Protein AF-A0A832GU21-F1 (afdb_monomer_lite)

Secondary structure (DSSP, 8-state):
---HHHHHHHHHHS--SSPEEEEEEEEEETTT--EEEEEEEEETTEEEEEEEETTEEEEEEE-HHHHHHHHHHHHH----S--------SSEEEEEEEEETTEEEEEEEESSPPGGGHHHHHHHHHHHHHH--

Radius of gyration: 14.6 Å; chains: 1; bounding box: 38×32×36 Å

Sequence (133 aa):
MLNSGFHKKALDEYPKDGSSRILLLEWRESSTGEVMTLDLRKKGEIYFIVCFYLYGTKRLDMDYSDGELIENIIRNEKVAIMPQGNIGLDGCMCSILFTDGLNSAEYEWWVDPVEEWKPFGEIVEILFKYIQN

Structure (mmCIF, N/CA/C/O backbone):
data_AF-A0A832GU21-F1
#
_entry.id   AF-A0A832GU21-F1
#
loop_
_atom_site.group_PDB
_atom_site.id
_atom_site.type_symbol
_atom_site.label_atom_id
_atom_site.label_alt_id
_atom_site.label_comp_id
_atom_site.label_asym_id
_atom_site.label_entity_id
_atom_site.label_seq_id
_atom_site.pdbx_PDB_ins_code
_atom_site.Cartn_x
_atom_site.Cartn_y
_atom_site.Cartn_z
_atom_si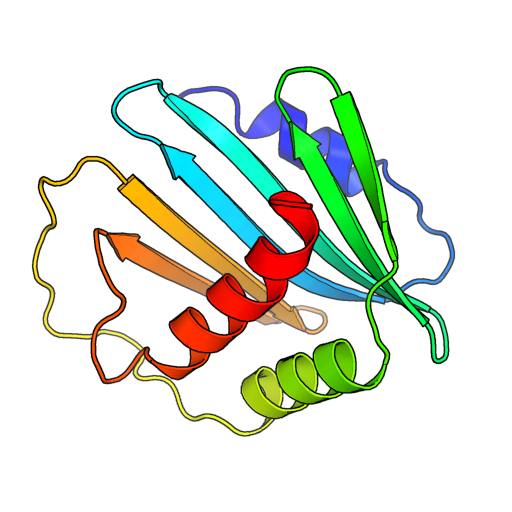te.occupancy
_atom_site.B_iso_or_equiv
_atom_site.auth_seq_id
_atom_site.auth_comp_id
_atom_site.auth_asym_id
_atom_site.auth_atom_id
_atom_site.pdbx_PDB_model_num
ATOM 1 N N . MET A 1 1 ? 23.549 -0.006 2.352 1.00 32.41 1 MET A N 1
ATOM 2 C CA . MET A 1 1 ? 22.821 -0.432 3.569 1.00 32.41 1 MET A CA 1
ATOM 3 C C . MET A 1 1 ? 22.407 0.817 4.328 1.00 32.41 1 MET A C 1
ATOM 5 O O . MET A 1 1 ? 23.230 1.368 5.044 1.00 32.41 1 MET A O 1
ATOM 9 N N . LEU A 1 2 ? 21.196 1.327 4.105 1.00 32.03 2 LEU A N 1
ATOM 10 C CA . LEU A 1 2 ? 20.729 2.579 4.710 1.00 32.03 2 LEU A CA 1
ATOM 11 C C . LEU A 1 2 ? 19.321 2.383 5.291 1.00 32.03 2 LEU A C 1
ATOM 13 O O . LEU A 1 2 ? 18.384 2.088 4.562 1.00 32.03 2 LEU A O 1
ATOM 17 N N . ASN A 1 3 ? 19.237 2.498 6.620 1.00 36.16 3 ASN A N 1
ATOM 18 C CA . ASN A 1 3 ? 18.095 2.887 7.461 1.00 36.16 3 ASN A CA 1
ATOM 19 C C . ASN A 1 3 ? 16.661 2.390 7.168 1.00 36.16 3 ASN A C 1
ATOM 21 O O . ASN A 1 3 ? 15.710 3.022 7.619 1.00 36.16 3 ASN A O 1
ATOM 25 N N . SER A 1 4 ? 16.461 1.194 6.607 1.00 45.94 4 SER A N 1
ATOM 26 C CA . SER A 1 4 ? 15.156 0.501 6.719 1.00 45.94 4 SER A CA 1
ATOM 27 C C . SER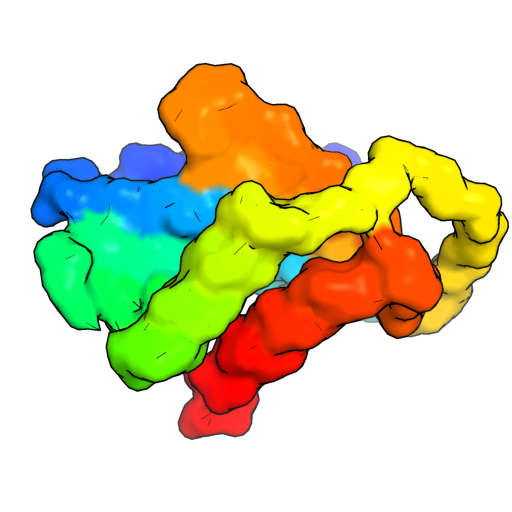 A 1 4 ? 14.763 0.191 8.178 1.00 45.94 4 SER A C 1
ATOM 29 O O . SER A 1 4 ? 13.596 -0.035 8.494 1.00 45.94 4 SER A O 1
ATOM 31 N N . GLY A 1 5 ? 15.728 0.226 9.107 1.00 46.97 5 GLY A N 1
ATOM 32 C CA . GLY A 1 5 ? 15.509 -0.049 10.528 1.00 46.97 5 GLY A CA 1
ATOM 33 C C . GLY A 1 5 ? 14.609 0.957 11.254 1.00 46.97 5 GLY A C 1
ATOM 34 O O . GLY A 1 5 ? 13.918 0.559 12.189 1.00 46.97 5 GLY A O 1
ATOM 35 N N . PHE A 1 6 ? 14.578 2.230 10.835 1.00 49.31 6 PHE A N 1
ATOM 36 C CA . PHE A 1 6 ? 13.734 3.245 11.482 1.00 49.31 6 PHE A CA 1
ATOM 37 C C . PHE A 1 6 ? 12.249 3.009 11.178 1.00 49.31 6 PHE A C 1
ATOM 39 O O . PHE A 1 6 ? 11.443 2.912 12.102 1.00 49.31 6 PHE A O 1
ATOM 46 N N . HIS A 1 7 ? 11.909 2.815 9.899 1.00 59.78 7 HIS A N 1
ATOM 47 C CA . HIS A 1 7 ? 10.539 2.526 9.471 1.00 59.78 7 HIS A CA 1
ATOM 48 C C . HIS A 1 7 ? 10.065 1.168 9.982 1.00 59.78 7 HIS A C 1
ATOM 50 O O . HIS A 1 7 ? 8.967 1.085 10.516 1.00 59.78 7 HIS A O 1
ATOM 56 N N . LYS A 1 8 ? 10.906 0.126 9.936 1.00 57.84 8 LYS A N 1
ATOM 57 C CA . LYS A 1 8 ? 10.551 -1.196 10.475 1.00 57.84 8 LYS A CA 1
ATOM 58 C C . LYS A 1 8 ? 10.210 -1.148 11.967 1.00 57.84 8 LYS A C 1
ATOM 60 O O . LYS A 1 8 ? 9.184 -1.676 12.377 1.00 57.84 8 LYS A O 1
ATOM 65 N N . LYS A 1 9 ? 11.018 -0.447 12.767 1.00 60.41 9 LYS A N 1
ATOM 66 C CA . LYS A 1 9 ? 10.752 -0.270 14.199 1.00 60.41 9 LYS A CA 1
ATOM 67 C C . LYS A 1 9 ? 9.475 0.542 14.450 1.00 60.41 9 LYS A C 1
ATOM 69 O O . LYS A 1 9 ? 8.678 0.162 15.299 1.00 60.41 9 LYS A O 1
ATOM 74 N N . ALA A 1 10 ? 9.247 1.611 13.686 1.00 60.56 10 ALA A N 1
ATOM 75 C CA . ALA A 1 10 ? 8.023 2.404 13.790 1.00 60.56 10 ALA A CA 1
ATOM 76 C C . ALA A 1 10 ? 6.769 1.605 13.379 1.00 60.56 10 ALA A C 1
ATOM 78 O O . ALA A 1 10 ? 5.735 1.712 14.034 1.00 60.56 10 ALA A O 1
ATOM 79 N N . LEU A 1 11 ? 6.865 0.757 12.351 1.00 65.00 11 LEU A N 1
ATOM 80 C CA . LEU A 1 11 ? 5.800 -0.154 11.913 1.00 65.00 11 LEU A CA 1
ATOM 81 C C . LEU A 1 11 ? 5.453 -1.209 12.970 1.00 65.00 11 LEU A C 1
ATOM 83 O O . LEU A 1 11 ? 4.279 -1.557 13.110 1.00 65.00 11 LEU A O 1
ATOM 87 N N . ASP A 1 12 ? 6.454 -1.698 13.706 1.00 64.06 12 ASP A N 1
ATOM 88 C CA . ASP A 1 12 ? 6.282 -2.657 14.803 1.00 64.06 12 ASP A CA 1
ATOM 89 C C . ASP A 1 12 ? 5.689 -2.000 16.071 1.00 64.06 12 ASP A C 1
ATOM 91 O O . ASP A 1 12 ? 5.035 -2.669 16.879 1.00 64.06 12 ASP A O 1
ATOM 95 N N . GLU A 1 13 ? 5.897 -0.690 16.251 1.00 61.19 13 GLU A N 1
ATOM 96 C CA . GLU A 1 13 ? 5.441 0.093 17.410 1.00 61.19 13 GLU A CA 1
ATOM 97 C C . GLU A 1 13 ? 4.053 0.748 17.207 1.00 61.19 13 GLU A C 1
ATOM 99 O O . GLU A 1 13 ? 3.325 0.952 18.184 1.00 61.19 13 GLU A O 1
ATOM 104 N N . TYR A 1 14 ? 3.643 1.044 15.965 1.00 61.69 14 TYR A N 1
ATOM 105 C CA . TYR A 1 14 ? 2.374 1.720 15.645 1.00 61.69 14 TYR A CA 1
ATOM 106 C C . TYR A 1 14 ? 1.175 0.749 15.618 1.00 61.69 14 TYR A C 1
ATOM 108 O O . TYR A 1 14 ? 1.239 -0.350 15.059 1.00 61.69 14 TYR A O 1
ATOM 116 N N . PRO A 1 15 ? 0.051 1.120 16.248 1.00 57.00 15 PRO A N 1
ATOM 117 C CA . PRO A 1 15 ? -0.450 0.427 17.418 1.00 57.00 15 PRO A CA 1
ATOM 118 C C . PRO A 1 15 ? -1.048 -0.946 17.103 1.00 57.00 15 PRO A C 1
ATOM 120 O O . PRO A 1 15 ? -1.673 -1.167 16.068 1.00 57.00 15 PRO A O 1
ATOM 123 N N . LYS A 1 16 ? -0.941 -1.841 18.093 1.00 60.56 16 LYS A N 1
ATOM 124 C CA . LYS A 1 16 ? -1.704 -3.095 18.227 1.00 60.56 16 LYS A CA 1
ATOM 125 C C . LYS A 1 16 ? -3.163 -2.801 18.609 1.00 60.56 16 LYS A C 1
ATOM 127 O O . LYS A 1 16 ? -3.691 -3.364 19.563 1.00 60.56 16 LYS A O 1
ATOM 132 N N . ASP A 1 17 ? -3.804 -1.858 17.925 1.00 72.06 17 ASP A N 1
ATOM 133 C CA . ASP A 1 17 ? -5.131 -1.336 18.273 1.00 72.06 17 ASP A CA 1
ATOM 134 C C . ASP A 1 17 ? -6.292 -2.221 17.781 1.00 72.06 17 ASP A C 1
ATOM 136 O O . ASP A 1 17 ? -7.437 -1.766 17.708 1.00 72.06 17 ASP A O 1
ATOM 140 N N . GLY A 1 18 ? -5.987 -3.476 17.438 1.00 76.12 18 GLY A N 1
ATOM 141 C CA . GLY A 1 18 ? -6.911 -4.441 16.851 1.00 76.12 18 GLY A CA 1
ATOM 142 C C . GLY A 1 18 ? -7.137 -4.262 15.349 1.00 76.12 18 GLY A C 1
ATOM 143 O O . GLY A 1 18 ? -7.958 -4.984 14.792 1.00 76.12 18 GLY A O 1
ATOM 144 N N . SER A 1 19 ? -6.446 -3.323 14.692 1.00 82.44 19 SER A N 1
ATOM 145 C CA . SER A 1 19 ? -6.471 -3.211 13.232 1.00 82.44 19 SER A CA 1
ATOM 146 C C . SER A 1 19 ? -5.669 -4.327 12.555 1.00 82.44 19 SER A C 1
ATOM 148 O O . SER A 1 19 ? -4.644 -4.785 13.064 1.00 82.44 19 SER A O 1
ATOM 150 N N . SER A 1 20 ? -6.141 -4.759 11.388 1.00 84.69 20 SER A N 1
ATOM 151 C CA . SER A 1 20 ? -5.449 -5.700 10.509 1.00 84.69 20 SER A CA 1
ATOM 152 C C . SER A 1 20 ? -4.717 -4.931 9.415 1.00 84.69 20 SER A C 1
ATOM 154 O O . SER A 1 20 ? -5.300 -4.047 8.785 1.00 84.69 20 SER A O 1
ATOM 156 N N . ARG A 1 21 ? -3.445 -5.268 9.185 1.00 86.44 21 ARG A N 1
ATOM 157 C CA . ARG A 1 21 ? -2.692 -4.784 8.023 1.00 86.44 21 ARG A CA 1
ATOM 158 C C . ARG A 1 21 ? -3.224 -5.454 6.762 1.00 86.44 21 ARG A C 1
ATOM 160 O O . ARG A 1 21 ? -3.420 -6.665 6.759 1.00 86.44 21 ARG A O 1
ATOM 167 N N . ILE A 1 22 ? -3.427 -4.656 5.721 1.00 85.81 22 ILE A N 1
ATOM 168 C CA . ILE A 1 22 ? -3.820 -5.119 4.388 1.00 85.81 22 ILE A CA 1
ATOM 169 C C . ILE A 1 22 ? -2.595 -5.158 3.474 1.00 85.81 22 ILE A C 1
ATOM 171 O O . ILE A 1 22 ? -2.310 -6.187 2.869 1.00 85.81 22 ILE A O 1
ATOM 175 N N . LEU A 1 23 ? -1.849 -4.052 3.395 1.00 87.12 23 LEU A N 1
ATOM 176 C CA . LEU A 1 23 ? -0.631 -3.957 2.588 1.00 87.12 23 LEU A CA 1
ATOM 177 C C . LEU A 1 23 ? 0.352 -2.949 3.183 1.00 87.12 23 LEU A C 1
ATOM 179 O O . LEU A 1 23 ? -0.039 -2.029 3.906 1.00 87.12 23 LEU A O 1
ATOM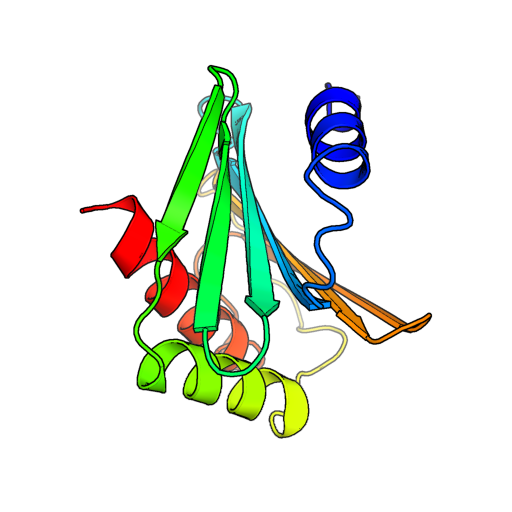 183 N N . LEU A 1 24 ? 1.622 -3.118 2.830 1.00 86.25 24 LEU A N 1
ATOM 184 C CA . LEU A 1 24 ? 2.695 -2.172 3.086 1.00 86.25 24 LEU A CA 1
ATOM 185 C C . LEU A 1 24 ? 3.305 -1.740 1.745 1.00 86.25 24 LEU A C 1
ATOM 187 O O . LEU A 1 24 ? 3.781 -2.581 0.994 1.00 86.25 24 LEU A O 1
ATOM 191 N N . LEU A 1 25 ? 3.310 -0.446 1.441 1.00 85.75 25 LEU A N 1
ATOM 192 C CA . LEU A 1 25 ? 4.006 0.109 0.276 1.00 85.75 25 LEU A CA 1
ATOM 193 C C . LEU A 1 25 ? 5.222 0.897 0.763 1.00 85.75 25 LEU A C 1
ATOM 195 O O . LEU A 1 25 ? 5.071 1.838 1.538 1.00 85.75 25 LEU A O 1
ATOM 199 N N . GLU A 1 26 ? 6.417 0.538 0.306 1.00 84.50 26 GLU A N 1
ATOM 200 C CA . GLU A 1 26 ? 7.611 1.375 0.396 1.00 84.50 26 GLU A CA 1
ATOM 201 C C . GLU A 1 26 ? 7.832 2.064 -0.953 1.00 84.50 26 GLU A C 1
ATOM 203 O O . GLU A 1 26 ? 8.033 1.429 -1.986 1.00 84.50 26 GLU A O 1
ATOM 208 N N . TRP A 1 27 ? 7.803 3.389 -0.942 1.00 80.75 27 TRP A N 1
ATOM 209 C CA . TRP A 1 27 ? 8.168 4.209 -2.084 1.00 80.75 27 TRP A CA 1
ATOM 210 C C . TRP A 1 27 ? 9.528 4.852 -1.832 1.00 80.75 27 TRP A C 1
ATOM 212 O O . TRP A 1 27 ? 9.762 5.412 -0.755 1.00 80.75 27 TRP A O 1
ATOM 222 N N . ARG A 1 28 ? 10.422 4.771 -2.820 1.00 78.06 28 ARG A N 1
ATOM 223 C CA . ARG A 1 28 ? 11.777 5.312 -2.744 1.00 78.06 28 ARG A CA 1
ATOM 224 C C . ARG A 1 28 ? 12.089 6.172 -3.959 1.00 78.06 28 ARG A C 1
ATOM 226 O O . ARG A 1 28 ? 12.155 5.685 -5.089 1.00 78.06 28 ARG A O 1
ATOM 233 N N . GLU A 1 29 ? 12.404 7.433 -3.703 1.00 74.88 29 GLU A N 1
ATOM 234 C CA . GLU A 1 29 ? 12.973 8.316 -4.711 1.00 74.88 29 GLU A CA 1
ATOM 235 C C . GLU A 1 29 ? 14.495 8.129 -4.738 1.00 74.88 29 GLU A C 1
ATOM 237 O O . GLU A 1 29 ? 15.186 8.327 -3.741 1.00 74.88 29 GLU A O 1
ATOM 242 N N . SER A 1 30 ? 15.054 7.717 -5.871 1.00 70.19 30 SER A N 1
ATOM 243 C CA . SER A 1 30 ? 16.492 7.417 -5.992 1.00 70.19 30 SER A CA 1
ATOM 244 C C . SER A 1 30 ? 17.343 8.663 -6.203 1.00 70.19 30 SER A C 1
ATOM 246 O O . SER A 1 30 ? 18.538 8.623 -5.919 1.00 70.19 30 SER A O 1
ATOM 248 N N . SER A 1 31 ? 16.758 9.762 -6.688 1.00 68.12 31 SER A N 1
ATOM 249 C CA . SER A 1 31 ? 17.460 11.039 -6.866 1.00 68.12 31 SER A CA 1
ATOM 250 C C . SER A 1 31 ? 17.787 11.702 -5.520 1.00 68.12 31 SER A C 1
ATOM 252 O O . SER A 1 31 ? 18.871 12.262 -5.354 1.00 68.12 31 SER A O 1
ATOM 254 N N . THR A 1 32 ? 16.877 11.600 -4.550 1.00 71.69 32 THR A N 1
ATOM 255 C CA . THR A 1 32 ? 16.987 12.200 -3.211 1.00 71.69 32 THR A CA 1
ATOM 256 C C . THR A 1 32 ? 17.344 11.176 -2.132 1.00 71.69 32 THR A C 1
ATOM 258 O O . THR A 1 32 ? 17.887 11.533 -1.085 1.00 71.69 32 THR A O 1
ATOM 261 N N . GLY A 1 33 ? 17.079 9.892 -2.382 1.00 71.12 33 GLY A N 1
ATOM 262 C CA . GLY A 1 33 ? 17.164 8.828 -1.386 1.00 71.12 33 GLY A CA 1
ATOM 263 C C . GLY A 1 33 ? 16.016 8.855 -0.375 1.00 71.12 33 GLY A C 1
ATOM 264 O O . GLY A 1 33 ? 16.083 8.122 0.617 1.00 71.12 33 GLY A O 1
ATOM 265 N N . GLU A 1 34 ? 14.996 9.693 -0.593 1.00 76.69 34 GLU A N 1
ATOM 266 C CA . GLU A 1 34 ? 13.827 9.777 0.273 1.00 76.69 34 GLU A CA 1
ATOM 267 C C . GLU A 1 34 ? 13.031 8.473 0.239 1.00 76.69 34 GLU A C 1
ATOM 269 O O . GLU A 1 34 ? 12.865 7.834 -0.801 1.00 76.69 34 GLU A O 1
ATOM 274 N N . VAL A 1 35 ? 12.560 8.067 1.418 1.00 79.25 35 VAL A N 1
ATOM 275 C CA . VAL A 1 35 ? 11.752 6.865 1.610 1.00 79.25 35 VAL A CA 1
ATOM 276 C C . VAL A 1 35 ? 10.464 7.263 2.306 1.00 79.25 35 VAL A C 1
ATOM 278 O O . VAL A 1 35 ? 10.478 7.949 3.332 1.00 79.25 35 VAL A O 1
ATOM 281 N N . MET A 1 36 ? 9.356 6.793 1.752 1.00 84.44 36 MET A N 1
ATOM 282 C CA . MET A 1 36 ? 8.034 6.894 2.342 1.00 84.44 36 MET A CA 1
ATOM 283 C C . MET A 1 36 ? 7.460 5.493 2.481 1.00 84.44 36 MET A C 1
ATOM 285 O O . MET A 1 36 ? 7.472 4.713 1.532 1.00 84.44 36 MET A O 1
ATOM 289 N N . THR A 1 37 ? 6.923 5.178 3.655 1.00 87.44 37 THR A N 1
ATOM 290 C CA . THR A 1 37 ? 6.234 3.905 3.875 1.00 87.44 37 THR A CA 1
ATOM 291 C C . THR A 1 37 ? 4.765 4.143 4.173 1.00 87.44 37 THR A C 1
ATOM 293 O O . THR A 1 37 ? 4.436 4.953 5.038 1.00 87.44 37 THR A O 1
ATOM 296 N N . LEU A 1 38 ? 3.885 3.414 3.496 1.00 88.69 38 LEU A N 1
ATOM 297 C CA . LEU A 1 38 ? 2.442 3.449 3.688 1.00 88.69 38 LEU A CA 1
ATOM 298 C C . LEU A 1 38 ? 1.969 2.097 4.211 1.00 88.69 38 LEU A C 1
ATOM 300 O O . LEU A 1 38 ? 2.126 1.082 3.542 1.00 88.69 38 LEU A O 1
ATOM 304 N N . ASP A 1 39 ? 1.381 2.085 5.401 1.00 88.88 39 ASP A N 1
ATOM 305 C CA . ASP A 1 39 ? 0.782 0.899 6.017 1.00 88.88 39 ASP A CA 1
ATOM 306 C C . ASP A 1 39 ? -0.744 1.045 5.946 1.00 88.88 39 ASP A C 1
ATOM 308 O O . ASP A 1 39 ? -1.334 1.804 6.725 1.00 88.88 39 ASP A O 1
ATOM 312 N N . LEU A 1 40 ? -1.377 0.379 4.973 1.00 90.62 40 LEU A N 1
ATOM 313 C CA . LEU A 1 40 ? -2.835 0.354 4.846 1.00 90.62 40 LEU A CA 1
ATOM 314 C C . LEU A 1 40 ? -3.404 -0.636 5.853 1.00 90.62 40 LEU A C 1
ATOM 316 O O . LEU A 1 40 ? -3.060 -1.824 5.856 1.00 90.62 40 LEU A O 1
ATOM 320 N N . ARG A 1 41 ? -4.337 -0.159 6.669 1.00 90.25 41 ARG A N 1
ATOM 321 C CA . ARG A 1 41 ? -4.958 -0.949 7.723 1.00 90.25 41 ARG A CA 1
ATOM 322 C C . ARG A 1 41 ? -6.471 -0.842 7.692 1.00 90.25 41 ARG A C 1
ATOM 324 O O . ARG A 1 41 ? -7.040 0.156 7.252 1.00 90.25 41 ARG A O 1
ATOM 331 N N . LYS A 1 42 ? -7.109 -1.874 8.239 1.00 90.44 42 LYS A N 1
ATOM 332 C CA . LYS A 1 42 ? -8.553 -1.944 8.451 1.00 90.44 42 LYS A CA 1
ATOM 333 C C . LYS A 1 42 ? -8.877 -2.218 9.907 1.00 90.44 42 LYS A C 1
ATOM 335 O O . LYS A 1 42 ? -8.262 -3.068 10.549 1.00 90.44 42 LYS A O 1
ATOM 340 N N . LYS A 1 43 ? -9.870 -1.506 10.432 1.00 89.88 43 LYS A N 1
ATOM 341 C CA . LYS A 1 43 ? -10.418 -1.705 11.775 1.00 89.88 43 LYS A CA 1
ATOM 342 C C . LYS A 1 43 ? -11.937 -1.711 11.705 1.00 89.88 43 LYS A C 1
ATOM 344 O O . LYS A 1 43 ? -12.559 -0.658 11.585 1.00 89.88 43 LYS A O 1
ATOM 349 N N . GLY A 1 44 ? -12.532 -2.900 11.774 1.00 88.19 44 GLY A N 1
ATOM 350 C CA . GLY A 1 44 ? -13.951 -3.060 11.459 1.00 88.19 44 GLY A CA 1
ATOM 351 C C . GLY A 1 44 ? -14.207 -2.652 10.008 1.00 88.19 44 GLY A C 1
ATOM 352 O O . GLY A 1 44 ? -13.600 -3.216 9.104 1.00 88.19 44 GLY A O 1
ATOM 353 N N . GLU A 1 45 ? -15.047 -1.641 9.805 1.00 89.44 45 GLU A N 1
ATOM 354 C CA . GLU A 1 45 ? -15.382 -1.091 8.482 1.00 89.44 45 GLU A CA 1
ATOM 355 C C . GLU A 1 45 ? -14.604 0.192 8.148 1.00 89.44 45 GLU A C 1
ATOM 357 O O . GLU A 1 45 ? -14.965 0.923 7.237 1.00 89.44 45 GLU A O 1
ATOM 362 N N . ILE A 1 46 ? -13.551 0.514 8.900 1.00 91.50 46 ILE A N 1
ATOM 363 C CA . ILE A 1 46 ? -12.769 1.734 8.679 1.00 91.50 46 ILE A CA 1
ATOM 364 C C . ILE A 1 46 ? -11.430 1.367 8.057 1.00 91.50 46 ILE A C 1
ATOM 366 O O . ILE A 1 46 ? -10.666 0.602 8.655 1.00 91.50 46 ILE A O 1
ATOM 370 N N . TYR A 1 47 ? -11.135 1.968 6.907 1.00 93.75 47 TYR A N 1
ATOM 371 C CA . TYR A 1 47 ? -9.833 1.917 6.251 1.00 93.75 47 TYR A CA 1
ATOM 372 C C . TYR A 1 47 ? -9.032 3.178 6.567 1.00 93.75 47 TYR A C 1
ATOM 374 O O . TYR A 1 47 ? -9.578 4.280 6.635 1.00 93.75 47 TYR A O 1
ATOM 382 N N . PHE A 1 48 ? -7.730 3.024 6.784 1.00 93.06 48 PHE A N 1
ATOM 383 C CA . PHE A 1 48 ? -6.828 4.151 6.989 1.00 93.06 48 PHE A CA 1
ATOM 384 C C . PHE A 1 48 ? -5.398 3.792 6.592 1.00 93.06 48 PHE A C 1
A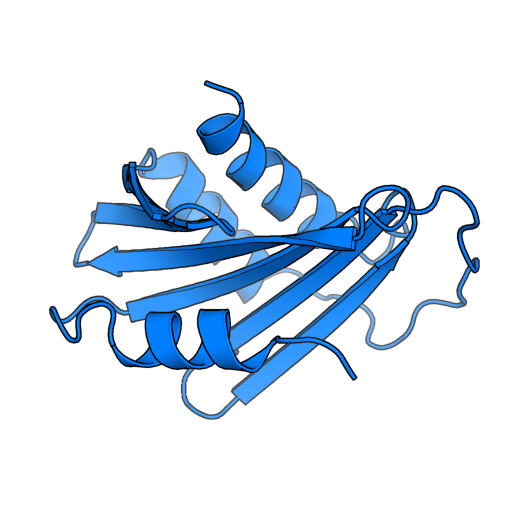TOM 386 O O . PHE A 1 48 ? -4.971 2.643 6.709 1.00 93.06 48 PHE A O 1
ATOM 393 N N . ILE A 1 49 ? -4.644 4.798 6.163 1.00 91.88 49 ILE A N 1
ATOM 394 C CA . ILE A 1 49 ? -3.224 4.702 5.843 1.00 91.88 49 ILE A CA 1
ATOM 395 C C . ILE A 1 49 ? -2.430 5.317 6.990 1.00 91.88 49 ILE A C 1
ATOM 397 O O . ILE A 1 49 ? -2.691 6.446 7.418 1.00 91.88 49 ILE A O 1
ATOM 401 N N . VAL A 1 50 ? -1.420 4.599 7.467 1.00 90.19 50 VAL A N 1
ATOM 402 C CA . VAL A 1 50 ? -0.373 5.178 8.306 1.00 90.19 50 VAL A CA 1
ATOM 403 C C . VAL A 1 50 ? 0.838 5.456 7.427 1.00 90.19 50 VAL A C 1
ATOM 405 O O . VAL A 1 50 ? 1.487 4.535 6.939 1.00 90.19 50 VAL A O 1
ATOM 408 N N . CYS A 1 51 ? 1.125 6.735 7.218 1.00 88.31 51 CYS A N 1
ATOM 409 C CA . CYS A 1 51 ? 2.254 7.203 6.431 1.00 88.31 51 CYS A CA 1
ATOM 410 C C . CYS A 1 51 ? 3.443 7.472 7.348 1.00 88.31 51 CYS A C 1
ATOM 412 O O . CYS A 1 51 ? 3.320 8.230 8.313 1.00 88.31 51 CYS A O 1
ATOM 414 N N . PHE A 1 52 ? 4.596 6.900 7.029 1.00 86.00 52 PHE A N 1
ATOM 415 C CA . PHE A 1 52 ? 5.859 7.138 7.710 1.00 86.00 52 PHE A CA 1
ATOM 416 C C . PHE A 1 52 ? 6.804 7.875 6.766 1.00 86.00 52 PHE A C 1
ATOM 418 O O . PHE A 1 52 ? 7.151 7.364 5.703 1.00 86.00 52 PHE A O 1
ATOM 425 N N . TYR A 1 53 ? 7.246 9.052 7.195 1.00 81.31 53 TYR A N 1
ATOM 426 C CA . TYR A 1 53 ? 8.235 9.887 6.520 1.00 81.31 53 TYR A CA 1
ATOM 427 C C . TYR A 1 53 ? 9.476 10.008 7.406 1.00 81.31 53 TYR A C 1
ATOM 429 O O . TYR A 1 53 ? 9.421 9.727 8.607 1.00 81.31 53 TYR A O 1
ATOM 437 N N . LEU A 1 54 ? 10.575 10.525 6.852 1.00 71.62 54 LEU A N 1
ATOM 438 C CA . LEU A 1 54 ? 11.783 10.833 7.629 1.00 71.62 54 LEU A CA 1
ATOM 439 C C . LEU A 1 54 ? 11.485 11.736 8.846 1.00 71.62 54 LEU A C 1
ATOM 441 O O . LEU A 1 54 ? 12.106 11.600 9.897 1.00 71.62 54 LEU A O 1
ATOM 445 N N . TYR A 1 55 ? 10.515 12.644 8.708 1.00 71.44 55 TYR A N 1
ATOM 446 C CA . TYR A 1 55 ? 10.210 13.686 9.692 1.00 71.44 55 TYR A CA 1
ATOM 447 C C . TYR A 1 55 ? 9.003 13.385 10.594 1.00 71.44 55 TYR A C 1
ATOM 449 O O . TYR A 1 55 ? 8.654 14.219 11.430 1.00 71.44 55 TYR A O 1
ATOM 457 N N . GLY A 1 56 ? 8.354 12.223 10.459 1.00 78.81 56 GLY A N 1
ATOM 458 C CA . GLY A 1 56 ? 7.238 11.857 11.331 1.00 78.81 56 GLY A CA 1
ATOM 459 C C . GLY A 1 56 ? 6.265 10.843 10.741 1.00 78.81 56 GLY A C 1
ATOM 460 O O . GLY A 1 56 ? 6.511 10.232 9.703 1.00 78.81 56 GLY A O 1
ATOM 461 N N . THR A 1 57 ? 5.131 10.688 11.420 1.00 84.50 57 THR A N 1
ATOM 462 C CA . THR A 1 57 ? 4.066 9.753 11.045 1.00 84.50 57 THR A CA 1
ATOM 463 C C . THR A 1 57 ? 2.742 10.501 10.934 1.00 84.50 57 THR A C 1
ATOM 465 O O . THR A 1 57 ? 2.397 11.277 11.826 1.00 84.50 57 THR A O 1
ATOM 468 N N . LYS A 1 58 ? 1.988 10.263 9.858 1.00 87.50 58 LYS A N 1
ATOM 469 C CA . LYS A 1 58 ? 0.655 10.840 9.623 1.00 87.50 58 LYS A CA 1
ATOM 470 C C . LYS A 1 58 ? -0.349 9.712 9.423 1.00 87.50 58 LYS A C 1
ATOM 472 O O . LYS A 1 58 ? -0.067 8.754 8.713 1.00 87.50 58 LYS A O 1
ATOM 477 N N . ARG A 1 59 ? -1.528 9.836 10.026 1.00 89.62 59 ARG A N 1
ATOM 478 C CA . ARG A 1 59 ? -2.672 8.969 9.729 1.00 89.62 59 ARG A CA 1
ATOM 479 C C . ARG A 1 59 ? -3.591 9.678 8.740 1.00 89.62 59 ARG A C 1
ATOM 481 O O . ARG A 1 59 ? -3.899 10.851 8.938 1.00 89.62 59 ARG A O 1
ATOM 488 N N . LEU A 1 60 ? -4.029 8.953 7.721 1.00 92.44 60 LEU A N 1
ATOM 489 C CA . LEU A 1 60 ? -4.991 9.395 6.719 1.00 92.44 60 LEU A CA 1
ATOM 490 C C . LEU A 1 60 ? -6.159 8.417 6.725 1.00 92.44 60 LEU A C 1
ATOM 492 O O . LEU A 1 60 ? -5.941 7.218 6.566 1.00 92.44 60 LEU A O 1
ATOM 496 N N . ASP A 1 61 ? -7.377 8.900 6.934 1.00 93.25 61 ASP A N 1
ATOM 497 C CA . ASP A 1 61 ? -8.553 8.047 6.776 1.00 93.25 61 ASP A CA 1
ATOM 498 C C . ASP A 1 61 ? -8.849 7.866 5.278 1.00 93.25 61 ASP A C 1
ATOM 500 O O . ASP A 1 61 ? -8.606 8.769 4.475 1.00 93.25 61 ASP A O 1
ATOM 504 N N . MET A 1 62 ? -9.319 6.676 4.911 1.00 94.44 62 MET A N 1
ATOM 505 C CA . MET A 1 62 ? -9.580 6.279 3.529 1.00 94.44 62 MET A CA 1
ATOM 506 C C . MET A 1 62 ? -11.073 6.016 3.330 1.00 94.44 62 MET A C 1
ATOM 508 O O . MET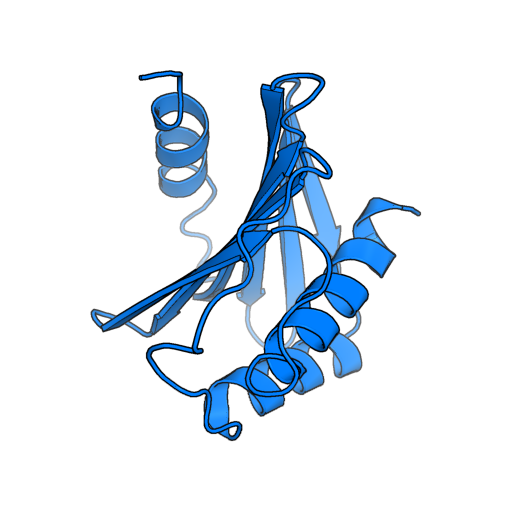 A 1 62 ? -11.729 5.441 4.204 1.00 94.44 62 MET A O 1
ATOM 512 N N . ASP A 1 63 ? -11.595 6.401 2.164 1.00 95.44 63 ASP A N 1
ATOM 513 C CA . ASP A 1 63 ? -12.965 6.089 1.767 1.00 95.44 63 ASP A CA 1
ATOM 514 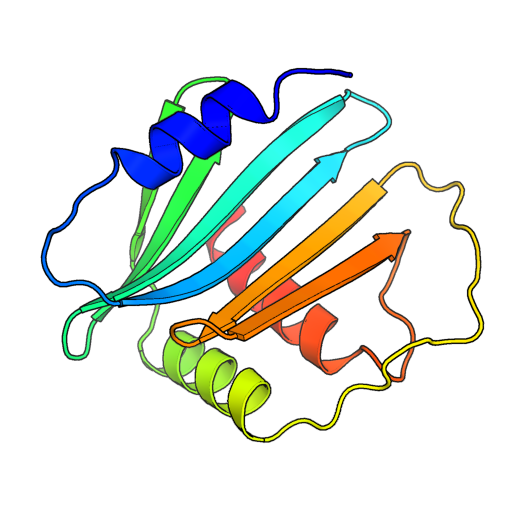C C . ASP A 1 63 ? -13.168 4.569 1.733 1.00 95.44 63 ASP A C 1
ATOM 516 O O . ASP A 1 63 ? -12.343 3.823 1.203 1.00 95.44 63 ASP A O 1
ATOM 520 N N . TYR A 1 64 ? -14.299 4.095 2.262 1.00 93.31 64 TYR A N 1
ATOM 521 C CA . TYR A 1 64 ? -14.595 2.660 2.325 1.00 93.31 64 TYR A CA 1
ATOM 522 C C . TYR A 1 64 ? -14.518 1.979 0.952 1.00 93.31 64 TYR A C 1
ATOM 524 O O . TYR A 1 64 ? -13.953 0.896 0.837 1.00 93.31 64 TYR A O 1
ATOM 532 N N . SER A 1 65 ? -15.036 2.637 -0.091 1.00 95.44 65 SER A N 1
ATOM 533 C CA . SER A 1 65 ? -15.023 2.119 -1.462 1.00 95.44 65 SER A CA 1
ATOM 534 C C . SER A 1 65 ? -13.612 1.919 -2.009 1.00 95.44 65 SER A C 1
ATOM 536 O O . SER A 1 65 ? -13.367 0.941 -2.708 1.00 95.44 65 SER A O 1
ATOM 538 N N . ASP A 1 66 ? -12.684 2.821 -1.681 1.00 95.31 66 ASP A N 1
ATOM 539 C CA . ASP A 1 66 ? -11.290 2.724 -2.120 1.00 95.31 66 ASP A CA 1
ATOM 540 C C . ASP A 1 66 ? -10.584 1.581 -1.377 1.00 95.31 66 ASP A C 1
ATOM 542 O O . ASP A 1 66 ? -9.856 0.792 -1.980 1.00 95.31 66 ASP A O 1
ATOM 546 N N . GLY A 1 67 ? -10.855 1.441 -0.076 1.00 93.06 67 GLY A N 1
ATOM 547 C CA . GLY A 1 67 ? -10.335 0.345 0.738 1.00 93.06 67 GLY A CA 1
ATOM 548 C C . GLY A 1 67 ? -10.825 -1.033 0.286 1.00 93.06 67 GLY A C 1
ATOM 549 O O . GLY A 1 67 ? -10.024 -1.963 0.162 1.00 93.06 67 GLY A O 1
ATOM 550 N N . GLU A 1 68 ? -12.122 -1.167 -0.010 1.00 93.56 68 GLU A N 1
ATOM 551 C CA . GLU A 1 68 ? -12.687 -2.401 -0.569 1.00 93.56 68 GLU A CA 1
ATOM 552 C C . GLU A 1 68 ? -12.130 -2.716 -1.957 1.00 93.56 68 GLU A C 1
ATOM 554 O O . GLU A 1 68 ? -11.832 -3.877 -2.242 1.00 93.56 68 GLU A O 1
ATOM 559 N N . LEU A 1 69 ? -11.949 -1.704 -2.811 1.00 93.50 69 LEU A N 1
ATOM 560 C CA . LEU A 1 69 ? -11.372 -1.892 -4.138 1.00 93.50 69 LEU A CA 1
ATOM 561 C C . LEU A 1 69 ? -9.953 -2.467 -4.049 1.00 93.50 69 LEU A C 1
ATOM 563 O O . LEU A 1 69 ? -9.651 -3.446 -4.731 1.00 93.50 69 LEU A O 1
ATOM 567 N N . ILE A 1 70 ? -9.111 -1.923 -3.165 1.00 91.81 70 ILE A N 1
ATOM 568 C CA . ILE A 1 70 ? -7.757 -2.442 -2.934 1.00 91.81 70 ILE A CA 1
ATOM 569 C C . ILE A 1 70 ? -7.800 -3.889 -2.423 1.00 91.81 70 ILE A C 1
ATOM 571 O O . ILE A 1 70 ? -7.086 -4.744 -2.947 1.00 91.81 70 ILE A O 1
ATOM 575 N N . GLU A 1 71 ? -8.637 -4.202 -1.426 1.00 88.94 71 GLU A N 1
ATOM 576 C CA . GLU A 1 71 ? -8.774 -5.584 -0.944 1.00 88.94 71 GLU A CA 1
ATOM 577 C C . GLU A 1 71 ? -9.232 -6.541 -2.052 1.00 88.94 71 GLU A C 1
ATOM 579 O O . GLU A 1 71 ? -8.737 -7.666 -2.142 1.00 88.94 71 GLU A O 1
ATOM 584 N N . ASN A 1 72 ? -10.162 -6.103 -2.901 1.00 90.00 72 ASN A N 1
ATOM 585 C CA . ASN A 1 72 ? -10.662 -6.890 -4.019 1.00 90.00 72 ASN A CA 1
ATOM 586 C C . ASN A 1 72 ? -9.556 -7.186 -5.042 1.00 90.00 72 ASN A C 1
ATOM 588 O O . ASN A 1 72 ? -9.421 -8.336 -5.460 1.00 90.00 72 ASN A O 1
ATOM 592 N N . ILE A 1 73 ? -8.738 -6.184 -5.385 1.00 89.00 73 ILE A N 1
ATOM 593 C CA . ILE A 1 73 ? -7.575 -6.351 -6.266 1.00 89.00 73 ILE A CA 1
ATOM 594 C C . ILE A 1 73 ? -6.616 -7.390 -5.674 1.00 89.00 73 ILE A C 1
ATOM 596 O O . ILE A 1 73 ? -6.275 -8.365 -6.338 1.00 89.00 73 ILE A O 1
ATOM 600 N N . ILE A 1 74 ? -6.244 -7.244 -4.398 1.00 84.00 74 ILE A N 1
ATOM 601 C CA . ILE A 1 74 ? -5.298 -8.149 -3.721 1.00 84.00 74 ILE A CA 1
ATOM 602 C C . ILE A 1 74 ? -5.803 -9.596 -3.701 1.00 84.00 74 ILE A C 1
ATOM 604 O O . ILE A 1 74 ? -5.017 -10.531 -3.848 1.00 84.00 74 ILE A O 1
ATOM 608 N N . ARG A 1 75 ? -7.106 -9.801 -3.486 1.00 83.25 75 ARG A N 1
ATOM 609 C CA . ARG A 1 75 ? -7.684 -11.144 -3.344 1.00 83.25 75 ARG A CA 1
ATOM 610 C C . ARG A 1 75 ? -7.916 -11.854 -4.672 1.00 83.25 75 ARG A C 1
ATOM 612 O O . ARG A 1 75 ? -7.859 -13.082 -4.698 1.00 83.25 75 ARG A O 1
ATOM 619 N N . ASN A 1 76 ? -8.233 -11.113 -5.732 1.00 84.44 76 ASN A N 1
ATOM 620 C CA . ASN A 1 76 ? -8.765 -11.699 -6.962 1.00 84.44 76 ASN A CA 1
ATOM 621 C C . ASN A 1 76 ? -7.832 -11.586 -8.169 1.00 84.44 76 ASN A C 1
ATOM 623 O O . ASN A 1 76 ? -7.945 -12.408 -9.082 1.00 84.44 76 ASN A O 1
ATOM 627 N N . GLU A 1 77 ? -6.904 -10.630 -8.182 1.00 81.12 77 GLU A N 1
ATOM 628 C CA . GLU A 1 77 ? -6.008 -10.453 -9.322 1.00 81.12 77 GLU A CA 1
ATOM 629 C C . GLU A 1 77 ? -4.860 -11.465 -9.308 1.00 81.12 77 GLU A C 1
ATOM 631 O O . GLU A 1 77 ? -4.217 -11.733 -8.291 1.00 81.12 77 GLU A O 1
ATOM 636 N N . LYS A 1 78 ? -4.596 -12.055 -10.478 1.00 70.81 78 LYS A N 1
ATOM 637 C CA . LYS A 1 78 ? -3.494 -13.001 -10.669 1.00 70.81 78 LYS A CA 1
ATOM 638 C C . LYS A 1 78 ? -2.298 -12.261 -11.225 1.00 70.81 78 LYS A C 1
ATOM 640 O O . LYS A 1 78 ? -2.230 -12.008 -12.424 1.00 70.81 78 LYS A O 1
ATOM 645 N N . VAL A 1 79 ? -1.339 -11.976 -10.358 1.00 69.31 79 VAL A N 1
ATOM 646 C CA . VAL A 1 79 ? -0.122 -11.279 -10.759 1.00 69.31 79 VAL A CA 1
ATOM 647 C C . VAL A 1 79 ? 0.984 -12.272 -11.110 1.00 69.31 79 VAL A C 1
ATOM 649 O O . VAL A 1 79 ? 1.194 -13.272 -10.420 1.00 69.31 79 VAL A O 1
ATOM 652 N N . ALA A 1 80 ? 1.682 -12.020 -12.219 1.00 66.62 80 ALA A N 1
ATOM 653 C CA . ALA A 1 80 ? 2.818 -12.831 -12.637 1.00 66.62 80 ALA A CA 1
ATOM 654 C C . ALA A 1 80 ? 3.994 -12.686 -11.651 1.00 66.62 80 ALA A C 1
ATOM 656 O O . ALA A 1 80 ? 4.347 -11.579 -11.253 1.00 66.62 80 ALA A O 1
ATOM 657 N N . ILE A 1 81 ? 4.637 -13.806 -11.296 1.00 62.53 81 ILE A N 1
ATOM 658 C CA . ILE A 1 81 ? 5.730 -13.861 -10.302 1.00 62.53 81 ILE A CA 1
ATOM 659 C C . ILE A 1 81 ? 6.998 -13.140 -10.782 1.00 62.53 81 ILE A C 1
ATOM 661 O O . ILE A 1 81 ? 7.761 -12.630 -9.968 1.00 62.53 81 ILE A O 1
ATOM 665 N N . MET A 1 82 ? 7.255 -13.112 -12.092 1.00 60.78 82 MET A N 1
ATOM 666 C CA . MET A 1 82 ? 8.459 -12.487 -12.635 1.00 60.78 82 MET A CA 1
ATOM 667 C C . MET A 1 82 ? 8.203 -11.996 -14.063 1.00 60.78 82 MET A C 1
ATOM 669 O O . MET A 1 82 ? 8.164 -12.814 -14.986 1.00 60.78 82 MET A O 1
ATOM 673 N N . PRO A 1 83 ? 8.009 -10.689 -14.276 1.00 60.25 83 PRO A N 1
ATOM 674 C CA . PRO A 1 83 ? 7.951 -10.138 -15.615 1.00 60.25 83 PRO A CA 1
ATOM 675 C C . PRO A 1 83 ? 9.350 -10.142 -16.234 1.00 60.25 83 PRO A C 1
ATOM 677 O O . PRO A 1 83 ? 10.365 -10.063 -15.536 1.00 60.25 83 PRO A O 1
ATOM 680 N N . GLN A 1 84 ? 9.427 -10.244 -17.560 1.00 56.34 84 GLN A N 1
ATOM 681 C CA . GLN A 1 84 ? 10.691 -10.024 -18.261 1.00 56.34 84 GLN A CA 1
ATOM 682 C C . GLN A 1 84 ? 11.015 -8.526 -18.190 1.00 56.34 84 GLN A C 1
ATOM 684 O O . GLN A 1 84 ? 10.348 -7.707 -18.812 1.00 56.34 84 GLN A O 1
ATOM 689 N N . GLY A 1 85 ? 11.976 -8.170 -17.334 1.00 57.62 85 GLY A N 1
ATOM 690 C CA . GLY A 1 85 ? 12.146 -6.801 -16.853 1.00 57.62 85 GLY A CA 1
ATOM 691 C C . GLY A 1 85 ? 12.791 -5.824 -17.838 1.00 57.62 85 GLY A C 1
ATOM 692 O O . GLY A 1 85 ? 13.758 -6.151 -18.528 1.00 57.62 85 GLY A O 1
ATOM 693 N N . ASN A 1 86 ? 12.307 -4.581 -17.783 1.00 55.75 86 ASN A N 1
ATOM 694 C CA . ASN A 1 86 ? 13.067 -3.381 -18.116 1.00 55.75 86 ASN A CA 1
ATOM 695 C C . ASN A 1 86 ? 13.705 -2.845 -16.826 1.00 55.75 86 ASN A C 1
ATOM 697 O O . ASN A 1 86 ? 13.019 -2.645 -15.827 1.00 55.75 86 ASN A O 1
ATOM 701 N N . ILE A 1 87 ? 15.016 -2.606 -16.839 1.00 55.19 87 ILE A N 1
ATOM 702 C CA . ILE A 1 87 ? 15.704 -1.896 -15.754 1.00 55.19 87 ILE A CA 1
ATOM 703 C C . ILE A 1 87 ? 15.490 -0.400 -16.011 1.00 55.19 87 ILE A C 1
ATOM 705 O O . ILE A 1 87 ? 16.040 0.145 -16.969 1.00 55.19 87 ILE A O 1
ATOM 709 N N . GLY A 1 88 ? 14.647 0.244 -15.203 1.00 55.47 88 GLY A N 1
ATOM 710 C CA . GLY A 1 88 ? 14.388 1.681 -15.293 1.00 55.47 88 GLY A CA 1
ATOM 711 C C . GLY A 1 88 ? 15.587 2.502 -14.811 1.00 55.47 88 GLY A C 1
ATOM 712 O O . GLY A 1 88 ? 16.223 2.167 -13.815 1.00 55.47 88 GLY A O 1
ATOM 713 N N . LEU A 1 89 ? 15.911 3.575 -15.538 1.00 57.59 89 LEU A N 1
ATOM 714 C CA . LEU A 1 89 ? 16.943 4.566 -15.186 1.00 57.59 89 LEU A CA 1
ATOM 715 C C . LEU A 1 89 ? 16.332 5.898 -14.713 1.00 57.59 89 LEU A C 1
ATOM 717 O O . LEU A 1 89 ? 17.051 6.884 -14.569 1.00 57.59 89 LEU A O 1
ATOM 721 N N . ASP A 1 90 ? 15.014 5.950 -14.514 1.00 63.19 90 ASP A N 1
ATOM 722 C CA . ASP A 1 90 ? 14.287 7.155 -14.093 1.00 63.19 90 ASP A CA 1
ATOM 723 C C . ASP A 1 90 ? 14.576 7.554 -12.641 1.00 63.19 90 ASP A C 1
ATOM 725 O O . ASP A 1 90 ? 14.308 8.682 -12.236 1.00 63.19 90 ASP A O 1
ATOM 729 N N . GLY A 1 91 ? 15.161 6.638 -11.870 1.00 61.25 91 GLY A N 1
ATOM 730 C CA . GLY A 1 91 ? 15.548 6.888 -10.498 1.00 61.25 91 GLY A CA 1
ATOM 731 C C . GLY A 1 91 ? 14.369 6.889 -9.532 1.00 61.25 91 GLY A C 1
ATOM 732 O O . GLY A 1 91 ? 14.482 7.515 -8.487 1.00 61.25 91 GLY A O 1
ATOM 733 N N . CYS A 1 92 ? 13.274 6.180 -9.806 1.00 65.12 92 CYS A N 1
ATOM 734 C CA . CYS A 1 92 ? 12.215 5.935 -8.822 1.00 65.12 92 CYS A CA 1
ATOM 735 C C . CYS A 1 92 ? 11.972 4.433 -8.677 1.00 65.12 92 CYS A C 1
ATOM 737 O O . CYS A 1 92 ? 11.816 3.733 -9.673 1.00 65.12 92 CYS A O 1
ATOM 739 N N . MET A 1 93 ? 11.941 3.945 -7.436 1.00 74.19 93 MET A N 1
ATOM 740 C CA . MET A 1 93 ? 11.692 2.539 -7.122 1.00 74.19 93 MET A CA 1
ATOM 741 C C . MET A 1 93 ? 10.463 2.423 -6.226 1.00 74.19 93 MET A C 1
ATOM 743 O O . MET A 1 93 ? 10.383 3.057 -5.171 1.00 74.19 93 MET A O 1
ATOM 747 N N . CYS A 1 94 ? 9.532 1.569 -6.626 1.00 72.00 94 CYS A N 1
ATOM 748 C CA . CYS A 1 94 ? 8.371 1.196 -5.833 1.00 72.00 94 CYS A CA 1
ATOM 749 C C . CYS A 1 94 ? 8.548 -0.245 -5.355 1.00 72.00 94 CYS A C 1
ATOM 751 O O . CYS A 1 94 ? 8.856 -1.118 -6.163 1.00 72.00 94 CYS A O 1
ATOM 753 N N . SER A 1 95 ? 8.335 -0.495 -4.061 1.00 76.19 95 SER A N 1
ATOM 754 C CA . SER A 1 95 ? 8.220 -1.841 -3.495 1.00 76.19 95 SER A CA 1
ATOM 755 C C . SER A 1 95 ? 6.881 -1.977 -2.779 1.00 76.19 95 SER A C 1
ATOM 757 O O . SER A 1 95 ? 6.633 -1.287 -1.789 1.00 76.19 95 SER A O 1
ATOM 759 N N . ILE A 1 96 ? 6.000 -2.860 -3.257 1.00 76.81 96 ILE A N 1
ATOM 760 C CA . ILE A 1 96 ? 4.817 -3.263 -2.485 1.00 76.81 96 ILE A CA 1
ATOM 761 C C . ILE A 1 96 ? 5.074 -4.606 -1.827 1.00 76.81 96 ILE A C 1
ATOM 763 O O . ILE A 1 96 ? 5.326 -5.605 -2.495 1.00 76.81 96 ILE A O 1
ATOM 767 N N . LEU A 1 97 ? 4.880 -4.630 -0.515 1.00 77.19 97 LEU A N 1
ATOM 768 C CA . LEU A 1 97 ? 4.812 -5.819 0.305 1.00 77.19 97 LEU A CA 1
ATOM 769 C C . LEU A 1 97 ? 3.359 -6.091 0.717 1.00 77.19 97 LEU A C 1
ATOM 771 O O . LEU A 1 97 ? 2.754 -5.375 1.518 1.00 77.19 97 LEU A O 1
ATOM 775 N N . PHE A 1 98 ? 2.813 -7.195 0.227 1.00 71.00 98 PHE A N 1
ATOM 776 C CA . PHE A 1 98 ? 1.550 -7.751 0.695 1.00 71.00 98 PHE A CA 1
ATOM 777 C C . PHE A 1 98 ? 1.817 -8.713 1.845 1.00 71.00 98 PHE A C 1
ATOM 779 O O . PHE A 1 98 ? 2.742 -9.522 1.773 1.00 71.00 98 PHE A O 1
ATOM 786 N N . THR A 1 99 ? 0.996 -8.658 2.894 1.00 63.88 99 THR A N 1
ATOM 787 C CA . THR A 1 99 ? 1.087 -9.587 4.026 1.00 63.88 99 THR A CA 1
ATOM 788 C C . THR A 1 99 ? -0.292 -10.123 4.378 1.00 63.88 99 THR A C 1
ATOM 790 O O . THR A 1 99 ? -1.171 -9.338 4.723 1.00 63.88 99 THR A O 1
ATOM 793 N N . ASP A 1 100 ? -0.458 -11.444 4.360 1.00 63.31 100 ASP A N 1
ATOM 794 C CA . ASP A 1 100 ? -1.663 -12.135 4.825 1.00 63.31 100 ASP A CA 1
ATOM 795 C C . ASP A 1 100 ? -1.276 -13.237 5.822 1.00 63.31 100 ASP A C 1
ATOM 797 O O . ASP A 1 100 ? -0.811 -14.325 5.461 1.00 63.31 100 ASP A O 1
ATOM 801 N N . GLY A 1 101 ? -1.399 -12.925 7.113 1.00 67.00 101 GLY A N 1
ATOM 802 C CA . GLY A 1 101 ? -0.953 -13.801 8.194 1.00 67.00 101 GLY A CA 1
ATOM 803 C C . GLY A 1 101 ? 0.558 -14.061 8.148 1.00 67.00 101 GLY A C 1
ATOM 804 O O . GLY A 1 101 ? 1.352 -13.171 8.441 1.00 67.00 101 GLY A O 1
ATOM 805 N N . LEU A 1 102 ? 0.947 -15.301 7.825 1.00 63.31 102 LEU A N 1
ATOM 806 C CA . LEU A 1 102 ? 2.350 -15.724 7.672 1.00 63.31 102 LEU A CA 1
ATOM 807 C C . LEU A 1 102 ? 2.846 -15.669 6.220 1.00 63.31 102 LEU A C 1
ATOM 809 O O . LEU A 1 102 ? 4.023 -15.927 5.973 1.00 63.31 102 LEU A O 1
ATOM 813 N N . ASN A 1 103 ? 1.963 -15.370 5.269 1.00 58.78 103 ASN A N 1
ATOM 814 C CA . ASN A 1 103 ? 2.315 -15.269 3.862 1.00 58.78 103 ASN A CA 1
ATOM 815 C C . ASN A 1 103 ? 2.679 -13.824 3.530 1.00 58.78 103 ASN A C 1
ATOM 817 O O . ASN A 1 103 ? 2.017 -12.889 3.985 1.00 58.78 103 ASN A O 1
ATOM 821 N N . SER A 1 104 ? 3.699 -13.644 2.697 1.00 67.75 104 SER A N 1
ATOM 822 C CA . SER A 1 104 ? 4.047 -12.338 2.155 1.00 67.75 104 SER A CA 1
ATOM 823 C C . SER A 1 104 ? 4.509 -12.438 0.712 1.00 67.75 104 SER A C 1
ATOM 825 O O . SER A 1 104 ? 5.160 -13.414 0.341 1.00 67.75 104 SER A O 1
ATOM 827 N N . ALA A 1 105 ? 4.212 -11.411 -0.074 1.00 70.62 105 ALA A N 1
ATOM 828 C CA . ALA A 1 105 ? 4.719 -11.254 -1.428 1.00 70.62 105 ALA A CA 1
ATOM 829 C C . ALA A 1 105 ? 5.235 -9.825 -1.595 1.00 70.62 105 ALA A C 1
ATOM 831 O O . ALA A 1 105 ? 4.522 -8.880 -1.264 1.00 70.62 105 ALA A O 1
ATOM 832 N N . GLU A 1 106 ? 6.470 -9.687 -2.067 1.00 78.19 106 GLU A N 1
ATOM 833 C CA . GLU A 1 106 ? 7.123 -8.403 -2.312 1.00 78.19 106 GLU A CA 1
ATOM 834 C C . GLU A 1 106 ? 7.352 -8.240 -3.810 1.00 78.19 106 GLU A C 1
ATOM 836 O O . GLU A 1 106 ? 7.832 -9.164 -4.471 1.00 78.19 106 GLU A O 1
ATOM 841 N N . TYR A 1 107 ? 6.979 -7.079 -4.335 1.00 76.44 107 TYR A N 1
ATOM 842 C CA . TYR A 1 107 ? 7.096 -6.748 -5.746 1.00 76.44 107 TYR A CA 1
ATOM 843 C C . TYR A 1 107 ? 7.788 -5.408 -5.882 1.00 76.44 107 TYR A C 1
ATOM 845 O O . TYR A 1 107 ? 7.294 -4.403 -5.374 1.00 76.44 107 TYR A O 1
ATOM 853 N N . GLU A 1 108 ? 8.908 -5.413 -6.594 1.00 77.62 108 GLU A N 1
ATOM 854 C CA . GLU A 1 108 ? 9.734 -4.236 -6.818 1.00 77.62 108 GLU A CA 1
ATOM 855 C C . GLU A 1 108 ? 9.750 -3.888 -8.302 1.00 77.62 108 GLU A C 1
ATOM 857 O O . GLU A 1 108 ? 10.070 -4.735 -9.140 1.00 77.62 108 GLU A O 1
ATOM 862 N N . TRP A 1 109 ? 9.445 -2.637 -8.634 1.00 76.38 109 TRP A N 1
ATOM 863 C CA . TRP A 1 109 ? 9.591 -2.124 -9.992 1.00 76.38 109 TRP A CA 1
ATOM 864 C C . TRP A 1 109 ? 10.154 -0.707 -10.013 1.00 76.38 109 TRP A C 1
ATOM 866 O O . TRP A 1 109 ? 10.163 0.020 -9.019 1.00 76.38 109 TRP A O 1
ATOM 876 N N . TRP A 1 110 ? 10.636 -0.353 -11.197 1.00 75.31 110 TRP A N 1
ATOM 877 C CA . TRP A 1 110 ? 11.096 0.977 -11.578 1.00 75.31 110 TRP A CA 1
ATOM 878 C C . TRP A 1 110 ? 10.117 1.533 -12.607 1.00 75.31 110 TRP A C 1
ATOM 880 O O . TRP A 1 110 ? 9.444 0.726 -13.250 1.00 75.31 110 TRP A O 1
ATOM 890 N N . VAL A 1 111 ? 10.073 2.856 -12.806 1.00 71.38 111 VAL A N 1
ATOM 891 C CA . VAL A 1 111 ? 9.126 3.518 -13.729 1.00 71.38 111 VAL A CA 1
ATOM 892 C C . VAL A 1 111 ? 7.667 3.062 -13.501 1.00 71.38 111 VAL A C 1
ATOM 894 O O . VAL A 1 111 ? 7.245 2.818 -12.367 1.00 71.38 111 VAL A O 1
ATOM 897 N N . ASP A 1 112 ? 6.882 2.963 -14.573 1.00 67.31 112 ASP A N 1
ATOM 898 C CA . ASP A 1 112 ? 5.536 2.406 -14.563 1.00 67.31 112 ASP A CA 1
ATOM 899 C C . ASP A 1 112 ? 5.571 0.877 -14.386 1.00 67.31 112 ASP A C 1
ATOM 901 O O . ASP A 1 112 ? 6.467 0.207 -14.917 1.00 67.31 112 ASP A O 1
ATOM 905 N N . PRO A 1 113 ? 4.588 0.291 -13.678 1.00 68.25 113 PRO A N 1
ATOM 906 C CA . PRO A 1 113 ? 4.487 -1.155 -13.574 1.00 68.25 113 PRO A CA 1
ATOM 907 C C . PRO A 1 113 ? 4.281 -1.765 -14.964 1.00 68.25 113 PRO A C 1
ATOM 909 O O . PRO A 1 113 ? 3.538 -1.240 -15.796 1.00 68.25 113 PRO A O 1
ATOM 912 N N . VAL A 1 114 ? 4.923 -2.908 -15.207 1.00 72.94 114 VAL A N 1
ATOM 913 C CA . VAL A 1 114 ? 4.664 -3.724 -16.402 1.00 72.94 114 VAL A CA 1
ATOM 914 C C . VAL A 1 114 ? 3.178 -4.082 -16.495 1.00 72.94 114 VAL A C 1
ATOM 916 O O . VAL A 1 114 ? 2.479 -4.118 -15.481 1.00 72.94 114 VAL A O 1
ATOM 919 N N . GLU A 1 115 ? 2.682 -4.372 -17.697 1.00 74.38 115 GLU A N 1
ATOM 920 C CA . GLU A 1 115 ? 1.254 -4.626 -17.932 1.00 74.38 115 GLU A CA 1
ATOM 921 C C . GLU A 1 115 ? 0.702 -5.737 -17.025 1.00 74.38 115 GLU A C 1
ATOM 923 O O . GLU A 1 115 ? -0.382 -5.603 -16.458 1.00 74.38 115 GLU A O 1
ATOM 928 N N . GLU A 1 116 ? 1.483 -6.794 -16.793 1.00 75.31 116 GLU A N 1
ATOM 929 C CA . GLU A 1 116 ? 1.118 -7.905 -15.912 1.00 75.31 116 GLU A CA 1
ATOM 930 C C . GLU A 1 116 ? 1.004 -7.504 -14.433 1.00 75.31 116 GLU A C 1
ATOM 932 O O . GLU A 1 116 ? 0.428 -8.243 -13.634 1.00 75.31 116 GLU A O 1
ATOM 937 N N . TRP A 1 117 ? 1.568 -6.353 -14.061 1.00 78.94 117 TRP A N 1
ATOM 938 C CA . TRP A 1 117 ? 1.562 -5.759 -12.722 1.00 78.94 117 TRP A CA 1
ATOM 939 C C . TRP A 1 117 ? 0.678 -4.511 -12.643 1.00 78.94 117 TRP A C 1
ATOM 941 O O . TRP A 1 117 ? 0.653 -3.840 -11.610 1.00 78.94 117 TRP A O 1
ATOM 951 N N . LYS A 1 118 ? -0.105 -4.218 -13.689 1.00 80.56 118 LYS A N 1
ATOM 952 C CA . LYS A 1 118 ? -1.062 -3.108 -13.708 1.00 80.56 118 LYS A CA 1
ATOM 953 C C . LYS A 1 118 ? -1.954 -3.038 -12.455 1.00 80.56 118 LYS A C 1
ATOM 955 O O . LYS A 1 118 ? -2.103 -1.931 -11.939 1.00 80.56 118 LYS A O 1
ATOM 960 N N . PRO A 1 119 ? -2.471 -4.153 -11.893 1.00 85.31 119 PRO A N 1
ATOM 961 C CA . PRO A 1 119 ? -3.252 -4.087 -10.658 1.00 85.31 119 PRO A CA 1
ATOM 962 C C . PRO A 1 119 ? -2.503 -3.453 -9.473 1.00 85.31 119 PRO A C 1
ATOM 964 O O . PRO A 1 119 ? -3.106 -2.787 -8.637 1.00 85.31 119 PRO A O 1
ATOM 967 N N . PHE A 1 120 ? -1.177 -3.606 -9.398 1.00 82.62 120 PHE A N 1
ATOM 968 C CA . PHE A 1 120 ? -0.368 -2.943 -8.372 1.00 82.62 120 PHE A CA 1
ATOM 969 C C . PHE A 1 120 ? -0.193 -1.455 -8.642 1.00 82.62 120 PHE A C 1
ATOM 971 O O . PHE A 1 120 ? -0.216 -0.674 -7.695 1.00 82.62 120 PHE A O 1
ATOM 978 N N . GLY A 1 121 ? -0.094 -1.056 -9.912 1.00 81.56 121 GLY A N 1
ATOM 979 C CA . GLY A 1 121 ? -0.164 0.351 -10.308 1.00 81.56 121 GLY A CA 1
ATOM 980 C C . GLY A 1 121 ? -1.441 1.021 -9.819 1.00 81.56 121 GLY A C 1
ATOM 981 O O . GLY A 1 121 ? -1.372 2.056 -9.165 1.00 81.56 121 GLY A O 1
ATOM 982 N N . GLU A 1 122 ? -2.588 0.375 -10.034 1.00 87.94 122 GLU A N 1
ATOM 983 C CA . GLU A 1 122 ? -3.892 0.877 -9.579 1.00 87.94 122 GLU A CA 1
ATOM 984 C C . GLU A 1 122 ? -3.935 1.044 -8.048 1.00 87.94 122 GLU A C 1
ATOM 986 O O . GLU A 1 122 ? -4.403 2.066 -7.548 1.00 87.94 122 GLU A O 1
ATOM 991 N N . ILE A 1 123 ? -3.371 0.097 -7.286 1.00 89.44 123 ILE A N 1
ATOM 992 C CA . ILE A 1 123 ? -3.234 0.235 -5.825 1.00 89.44 123 ILE A CA 1
ATOM 993 C C . ILE A 1 123 ? -2.378 1.458 -5.462 1.00 89.44 123 ILE A C 1
ATOM 995 O O . ILE A 1 123 ? -2.767 2.228 -4.580 1.00 89.44 123 ILE A O 1
ATOM 999 N N . VAL A 1 124 ? -1.223 1.651 -6.111 1.00 86.06 124 VAL A N 1
ATOM 1000 C CA . VAL A 1 124 ? -0.349 2.809 -5.847 1.00 86.06 124 VAL A CA 1
ATOM 1001 C C . VAL A 1 124 ? -1.074 4.117 -6.141 1.00 86.06 124 VAL A C 1
ATOM 1003 O O . VAL A 1 124 ? -1.041 5.019 -5.306 1.00 86.06 124 VAL A O 1
ATOM 1006 N N . GLU A 1 125 ? -1.765 4.216 -7.275 1.00 88.06 125 GLU A N 1
ATOM 1007 C CA . GLU A 1 125 ? -2.529 5.408 -7.654 1.00 88.06 125 GLU A CA 1
ATOM 1008 C C . GLU A 1 125 ? -3.596 5.755 -6.606 1.00 88.06 125 GLU A C 1
ATOM 1010 O O . GLU A 1 125 ? -3.680 6.906 -6.161 1.00 88.06 125 GLU A O 1
ATOM 1015 N N . ILE A 1 126 ? -4.360 4.756 -6.144 1.00 92.12 126 ILE A N 1
ATOM 1016 C CA . ILE A 1 126 ? -5.367 4.947 -5.092 1.00 92.12 126 ILE A CA 1
ATOM 1017 C C . ILE A 1 126 ? -4.706 5.431 -3.800 1.00 92.12 126 ILE A C 1
ATOM 1019 O O . ILE A 1 126 ? -5.204 6.364 -3.178 1.00 92.12 126 ILE A O 1
ATOM 1023 N N . LEU A 1 127 ? -3.582 4.844 -3.381 1.00 89.88 127 LEU A N 1
ATOM 1024 C CA . LEU A 1 127 ? -2.886 5.265 -2.160 1.00 89.88 127 LEU A CA 1
ATOM 1025 C C . LEU A 1 127 ? -2.350 6.699 -2.275 1.00 89.88 127 LEU A C 1
ATOM 1027 O O . LEU A 1 127 ? -2.468 7.484 -1.330 1.00 89.88 127 LEU A O 1
ATOM 1031 N N . PHE A 1 128 ? -1.800 7.069 -3.432 1.00 87.69 128 PHE A N 1
ATOM 1032 C CA . PHE A 1 128 ? -1.194 8.382 -3.654 1.00 87.69 128 PHE A CA 1
ATOM 1033 C C . PHE A 1 128 ? -2.228 9.514 -3.714 1.00 87.69 128 PHE A C 1
ATOM 1035 O O . PHE A 1 128 ? -1.913 10.622 -3.267 1.00 87.69 128 PHE A O 1
ATOM 1042 N N . LYS A 1 129 ? -3.481 9.233 -4.116 1.00 91.56 129 LYS A N 1
ATOM 1043 C CA . LYS A 1 129 ? -4.628 10.161 -3.981 1.00 91.56 129 LYS A CA 1
ATOM 1044 C C . LYS A 1 129 ? -4.740 10.747 -2.567 1.00 91.56 129 LYS A C 1
ATOM 1046 O O . LYS A 1 129 ? -5.122 11.904 -2.413 1.00 91.56 129 LYS A O 1
ATOM 1051 N N . TYR A 1 130 ? -4.416 9.973 -1.532 1.00 89.62 130 TYR A N 1
ATOM 1052 C CA . TYR A 1 130 ? -4.536 10.414 -0.138 1.00 89.62 130 TYR A CA 1
ATOM 1053 C C . TYR A 1 130 ? -3.310 11.181 0.369 1.00 89.62 130 TYR A C 1
ATOM 1055 O O . TYR A 1 130 ? -3.420 11.945 1.324 1.00 89.62 130 TYR A O 1
ATOM 1063 N N . ILE A 1 131 ? -2.146 10.995 -0.252 1.00 83.88 131 ILE A N 1
ATOM 1064 C CA . ILE A 1 131 ? -0.884 11.616 0.181 1.00 83.88 131 ILE A CA 1
ATOM 1065 C C . ILE A 1 131 ? -0.706 13.003 -0.440 1.00 83.88 131 ILE A C 1
ATOM 1067 O O . ILE A 1 131 ? -0.132 13.884 0.194 1.00 83.88 131 ILE A O 1
ATOM 1071 N N . GLN A 1 132 ? -1.176 13.186 -1.677 1.00 70.19 132 GLN A N 1
ATOM 1072 C CA . GLN A 1 132 ? -1.021 14.427 -2.444 1.00 70.19 132 GLN A CA 1
ATOM 1073 C C . GLN A 1 132 ? -2.102 15.488 -2.141 1.00 70.19 132 GLN A C 1
ATOM 1075 O O . GLN A 1 132 ? -2.064 16.566 -2.732 1.00 70.19 132 GLN A O 1
ATOM 1080 N N . ASN A 1 133 ? -3.029 15.200 -1.216 1.00 47.31 133 ASN A N 1
ATOM 1081 C CA . ASN A 1 133 ? -4.041 16.127 -0.684 1.00 47.31 133 ASN A CA 1
ATOM 1082 C C . ASN A 1 133 ? -3.684 16.610 0.734 1.00 47.31 133 ASN A C 1
ATOM 1084 O O . ASN A 1 133 ? -3.988 17.785 1.038 1.00 47.31 133 ASN A O 1
#

pLDDT: mean 76.08, std 14.14, range [32.03, 95.44]

Foldseek 3Di:
DDPPVVVVVVVVVPDPPVKDWFKKKWKAQQVVRWIKIWTWIDDPQWIWIWIDGPVGIDIFTADSVLVVLLNCLVPPQDADLDDPDDDDPNRIKMWMWGDDPPDIDIDIDDDQDDPSCVSVVSNVVSVVVRVVD